Protein AF-A0A2B8A065-F1 (afdb_monomer)

Foldseek 3Di:
DPPQADDDPAPLLLQDADDCPCVDHSWFDDKDFQPPDDPPADLPACCCWFFDDVNVPFFDDPVVLVVCVVVVNPRVNVQFKDWLLCCCVVPVPVPDPPHRPGGDGDCFDPDADPVGHRNGGMTTNSHRYHPSRHMDGPGTNVVVVVVVVVVVVVVD

Radius of gyration: 17.2 Å; Cα contacts (8 Å, |Δi|>4): 218; chains: 1; bounding box: 42×40×53 Å

Secondary structure (DSSP, 8-state):
--TT----SSGGGGG-SSSSTTTT-TTEEEEE--TT--TTS---SHHHHHSSSSGGGSPPPHHHHHHHHHTT-HHHHHHHEEEHHHHHHH-TT-SS-SSTTT----SS-S---SS--GGG-EEETT---TTS---EEEEEHHHHHHHHHHHHHTT-

pLDDT: mean 77.58, std 16.7, range [35.5, 98.31]

Nearest PDB structures (foldseek):
  5lly-assembly1_C  TM=1.769E-01  e=9.667E+00  Idiomarina sp. A28L

Sequence (156 aa):
AAAGRALVPKFDDLFNRTDGTNEGNSEGIWVVNGYNQPLGGPRISINLHFGTQYKKFNTPSHALHQAYLDENDAQRLYSTIIFSDQVDALYPNVPGTLYAGIFEFVPVVSWSDPYWPSDKFPFAHKFRVPRNNQNLYWFRLSDILLLKAEALMNKG

Mean predicted aligned error: 8.1 Å

Solvent-accessible surface area (backbone atoms only — not comparable to full-atom values): 9213 Å² total; per-residue (Å²): 130,70,89,88,53,43,80,65,94,50,75,48,55,78,39,54,62,86,72,66,77,55,69,78,39,53,25,60,73,38,65,49,80,23,65,90,54,66,100,77,50,72,73,62,16,27,41,35,40,48,28,83,56,68,36,90,82,48,48,70,52,72,65,61,56,47,56,29,59,78,68,68,35,60,67,63,38,63,33,42,42,44,37,25,70,45,44,57,78,78,44,68,81,62,62,72,63,100,54,73,88,82,61,56,72,53,48,56,50,99,56,66,57,100,88,30,50,28,53,52,32,56,21,43,40,61,40,53,30,78,78,29,43,45,60,43,77,80,36,39,49,68,56,55,53,50,53,49,52,52,57,49,61,76,71,110

Structure (mmCIF, N/CA/C/O backbone):
data_AF-A0A2B8A065-F1
#
_entry.id   AF-A0A2B8A065-F1
#
loop_
_atom_site.group_PDB
_atom_site.id
_atom_site.type_symbol
_atom_site.label_atom_id
_atom_site.label_alt_id
_atom_site.label_comp_id
_atom_site.label_asym_id
_atom_site.label_entity_id
_atom_site.label_seq_id
_atom_site.pdbx_PDB_ins_code
_atom_site.Cartn_x
_atom_site.Cartn_y
_atom_site.Cartn_z
_atom_site.occupancy
_atom_site.B_iso_or_equiv
_atom_site.auth_seq_id
_atom_site.auth_comp_id
_atom_site.auth_asym_id
_atom_site.auth_atom_id
_atom_site.pdbx_PDB_model_num
ATOM 1 N N . ALA A 1 1 ? -20.928 7.171 14.448 1.00 45.94 1 ALA A N 1
ATOM 2 C CA . ALA A 1 1 ? -20.357 7.208 13.088 1.00 45.94 1 ALA A CA 1
ATOM 3 C C . ALA A 1 1 ? -19.705 8.571 12.897 1.00 45.94 1 ALA A C 1
ATOM 5 O O . ALA A 1 1 ? -20.332 9.563 13.249 1.00 45.94 1 ALA A O 1
ATOM 6 N N . ALA A 1 2 ? -18.449 8.640 12.455 1.00 49.66 2 ALA A N 1
ATOM 7 C CA . ALA A 1 2 ? -17.780 9.922 12.239 1.00 49.66 2 ALA A CA 1
ATOM 8 C C . ALA A 1 2 ? -18.385 10.615 10.999 1.00 49.66 2 ALA A C 1
ATOM 10 O O . ALA A 1 2 ? -18.203 10.141 9.884 1.00 49.66 2 ALA A O 1
ATOM 11 N N . ALA A 1 3 ? -19.157 11.684 11.214 1.00 59.53 3 ALA A N 1
ATOM 12 C CA . ALA A 1 3 ? -19.481 12.755 10.258 1.00 59.53 3 ALA A CA 1
ATOM 13 C C . ALA A 1 3 ? -19.765 12.370 8.778 1.00 59.53 3 ALA A C 1
ATOM 15 O O . ALA A 1 3 ? -19.258 13.026 7.873 1.00 59.53 3 ALA A O 1
ATOM 16 N N . GLY A 1 4 ? -20.560 11.326 8.504 1.00 77.00 4 GLY A N 1
ATOM 17 C CA . GLY A 1 4 ? -20.947 10.959 7.127 1.00 77.00 4 GLY A CA 1
ATOM 18 C C . GLY A 1 4 ? -19.841 10.308 6.282 1.00 77.00 4 GLY A C 1
ATOM 19 O O . GLY A 1 4 ? -19.958 10.245 5.061 1.00 77.00 4 GLY A O 1
ATOM 20 N N . ARG A 1 5 ? -18.765 9.825 6.915 1.00 84.50 5 ARG A N 1
ATOM 21 C CA . ARG A 1 5 ? -17.659 9.108 6.260 1.00 84.50 5 ARG A CA 1
ATOM 22 C C . ARG A 1 5 ? -17.922 7.600 6.209 1.00 84.50 5 ARG A C 1
ATOM 24 O O . ARG A 1 5 ? -18.551 7.046 7.112 1.00 84.50 5 ARG A O 1
ATOM 31 N N . ALA A 1 6 ? -17.396 6.940 5.181 1.00 91.62 6 ALA A N 1
ATOM 32 C CA . ALA A 1 6 ? -17.512 5.498 4.968 1.00 91.62 6 ALA A CA 1
ATOM 33 C C . ALA A 1 6 ? -16.231 4.936 4.344 1.00 91.62 6 ALA A C 1
ATOM 35 O O . ALA A 1 6 ? -15.584 5.623 3.551 1.00 91.62 6 ALA A O 1
ATOM 36 N N . LEU A 1 7 ? -15.893 3.690 4.695 1.00 92.62 7 LEU A N 1
ATOM 37 C CA . LEU A 1 7 ? -14.806 2.965 4.040 1.00 92.62 7 LEU A CA 1
ATOM 38 C C . LEU A 1 7 ? -15.138 2.795 2.559 1.00 92.62 7 LEU A C 1
ATOM 40 O O . LEU A 1 7 ? -16.290 2.507 2.219 1.00 92.62 7 LEU A O 1
ATOM 44 N N . VAL A 1 8 ? -14.144 2.952 1.689 1.00 90.88 8 VAL A N 1
ATOM 45 C CA . VAL A 1 8 ? -14.352 2.622 0.281 1.00 90.88 8 VAL A CA 1
ATOM 46 C C . VAL A 1 8 ? -14.504 1.100 0.140 1.00 90.88 8 VAL A C 1
ATOM 48 O O . VAL A 1 8 ? -13.767 0.351 0.786 1.00 90.88 8 VAL A O 1
ATOM 51 N N . PRO A 1 9 ? -15.442 0.600 -0.685 1.00 89.38 9 PRO A N 1
ATOM 52 C CA . PRO A 1 9 ? -15.693 -0.841 -0.785 1.00 89.38 9 PRO A CA 1
ATOM 53 C C . PRO A 1 9 ? -14.493 -1.646 -1.295 1.00 89.38 9 PRO A C 1
ATOM 55 O O . PRO A 1 9 ? -14.267 -2.774 -0.861 1.00 89.38 9 PRO A O 1
ATOM 58 N N . LYS A 1 10 ? -13.710 -1.064 -2.207 1.00 90.38 10 LYS A N 1
ATOM 59 C CA . LYS A 1 10 ? -12.524 -1.688 -2.788 1.00 90.38 10 LYS A CA 1
ATOM 60 C C . LYS A 1 10 ? -11.295 -0.882 -2.389 1.00 90.38 10 LYS A C 1
ATOM 62 O O . LYS A 1 10 ? -11.153 0.274 -2.764 1.00 90.38 10 LYS A O 1
ATOM 67 N N . PHE A 1 11 ? -10.379 -1.506 -1.651 1.00 91.69 11 PHE A N 1
ATOM 68 C CA . PHE A 1 11 ? -9.179 -0.831 -1.136 1.00 91.69 11 PHE A CA 1
ATOM 69 C C . PHE A 1 11 ? -8.303 -0.239 -2.250 1.00 91.69 11 PHE A C 1
ATOM 71 O O . PHE A 1 11 ? -7.676 0.800 -2.075 1.00 91.69 11 PHE A O 1
ATOM 78 N N . ASP A 1 12 ? -8.306 -0.892 -3.408 1.00 88.94 12 ASP A N 1
ATOM 79 C CA . ASP A 1 12 ? -7.597 -0.458 -4.607 1.00 88.94 12 ASP A CA 1
ATOM 80 C C . ASP A 1 12 ? -8.042 0.934 -5.098 1.00 88.94 12 ASP A C 1
ATOM 82 O O . ASP A 1 12 ? -7.234 1.706 -5.616 1.00 88.94 12 ASP A O 1
ATOM 86 N N . ASP A 1 13 ? -9.309 1.292 -4.857 1.00 87.62 13 ASP A N 1
ATOM 87 C CA . ASP A 1 13 ? -9.906 2.550 -5.306 1.00 87.62 13 ASP A CA 1
ATOM 88 C C . ASP A 1 13 ? -9.368 3.769 -4.544 1.00 87.62 13 ASP A C 1
ATOM 90 O O . ASP A 1 13 ? -9.482 4.892 -5.041 1.00 87.62 13 ASP A O 1
ATOM 94 N N . LEU A 1 14 ? -8.717 3.561 -3.389 1.00 87.38 14 LEU A N 1
ATOM 95 C CA . LEU A 1 14 ? -8.001 4.611 -2.654 1.00 87.38 14 LEU A CA 1
ATOM 96 C C . LEU A 1 14 ? -6.823 5.186 -3.452 1.00 87.38 14 LEU A C 1
ATOM 98 O O . LEU A 1 14 ? -6.429 6.325 -3.199 1.00 87.38 14 LEU A O 1
ATOM 102 N N . PHE A 1 15 ? -6.252 4.403 -4.375 1.00 83.00 15 PHE A N 1
ATOM 103 C CA . PHE A 1 15 ? -4.986 4.696 -5.060 1.00 83.00 15 PHE A CA 1
ATOM 104 C C . PHE A 1 15 ? -5.113 4.659 -6.591 1.00 83.00 15 PHE A C 1
ATOM 106 O O . PHE A 1 15 ? -4.102 4.572 -7.291 1.00 83.00 15 PHE A O 1
ATOM 113 N N . ASN A 1 16 ? -6.342 4.637 -7.117 1.00 73.62 16 ASN A N 1
ATOM 114 C CA . ASN A 1 16 ? -6.590 4.332 -8.523 1.00 73.62 16 ASN A CA 1
ATOM 115 C C . ASN A 1 16 ? -6.006 5.381 -9.493 1.00 73.62 16 ASN A C 1
ATOM 117 O O . ASN A 1 16 ? -5.838 6.559 -9.188 1.00 73.62 16 ASN A O 1
ATOM 121 N N . ARG A 1 17 ? -5.693 4.887 -10.690 1.00 61.19 17 ARG A N 1
ATOM 122 C CA . ARG A 1 17 ? -4.823 5.444 -11.725 1.00 61.19 17 ARG A CA 1
ATOM 123 C C . ARG A 1 17 ? -5.504 6.417 -12.691 1.00 61.19 17 ARG A C 1
ATOM 125 O O . ARG A 1 17 ? -4.802 7.167 -13.368 1.00 61.19 17 ARG A O 1
ATOM 132 N N . THR A 1 18 ? -6.823 6.352 -12.846 1.00 51.91 18 THR A N 1
ATOM 133 C CA . THR A 1 18 ? -7.426 6.740 -14.132 1.00 51.91 18 THR A CA 1
ATOM 134 C C . THR A 1 18 ? -7.806 8.214 -14.251 1.00 51.91 18 THR A C 1
ATOM 136 O O . THR A 1 18 ? -7.867 8.713 -15.370 1.00 51.91 18 THR A O 1
ATOM 139 N N . ASP A 1 19 ? -8.019 8.945 -13.159 1.00 50.97 19 ASP A N 1
ATOM 140 C CA . ASP A 1 19 ? -8.635 10.277 -13.280 1.00 50.97 19 ASP A CA 1
ATOM 141 C C . ASP A 1 19 ? -8.477 11.218 -12.072 1.00 50.97 19 ASP A C 1
ATOM 143 O O . ASP A 1 19 ? -8.901 12.368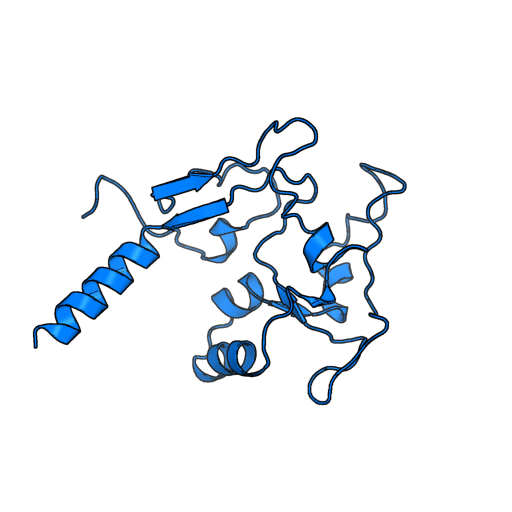 -12.155 1.00 50.97 19 ASP A O 1
ATOM 147 N N . GLY A 1 20 ? -7.875 10.783 -10.960 1.00 55.78 20 GLY A N 1
ATOM 148 C CA . GLY A 1 20 ? -7.842 11.598 -9.740 1.00 55.78 20 GLY A CA 1
ATOM 149 C C . GLY A 1 20 ? -9.239 11.901 -9.172 1.00 55.78 20 GLY A C 1
ATOM 150 O O . GLY A 1 20 ? -9.377 12.810 -8.364 1.00 55.78 20 GLY A O 1
ATOM 151 N N . THR A 1 21 ? -10.295 11.174 -9.567 1.00 55.69 21 THR A N 1
ATOM 152 C CA . THR A 1 21 ? -11.673 11.479 -9.124 1.00 55.69 21 THR A CA 1
ATOM 153 C C . THR A 1 21 ? -12.017 10.887 -7.760 1.00 55.69 21 THR A C 1
ATOM 155 O O . THR A 1 21 ? -12.902 11.395 -7.075 1.00 55.69 21 THR A O 1
ATOM 158 N N . ASN A 1 22 ? -11.274 9.872 -7.305 1.00 65.06 22 ASN A N 1
ATOM 159 C CA . ASN A 1 22 ? -11.406 9.318 -5.951 1.00 65.06 22 ASN A CA 1
ATOM 160 C C . ASN A 1 22 ? -10.606 10.097 -4.891 1.00 65.06 22 ASN A C 1
ATOM 162 O O . ASN A 1 22 ? -10.594 9.732 -3.709 1.00 65.06 22 ASN A O 1
ATOM 166 N N . GLU A 1 23 ? -9.944 11.178 -5.295 1.00 68.69 23 GLU A N 1
ATOM 167 C CA . GLU A 1 23 ? -9.162 12.064 -4.444 1.00 68.69 23 GLU A CA 1
ATOM 168 C C . GLU A 1 23 ? -10.095 13.009 -3.674 1.00 68.69 23 GLU A C 1
ATOM 170 O O . GLU A 1 23 ? -10.413 14.111 -4.102 1.00 68.69 23 GLU A O 1
ATOM 175 N N . GLY A 1 24 ? -10.583 12.543 -2.524 1.00 72.00 24 GLY A N 1
ATOM 176 C CA . GLY A 1 24 ? -11.683 13.188 -1.790 1.00 72.00 24 GLY A CA 1
ATOM 177 C C . GLY A 1 24 ? -12.854 12.253 -1.493 1.00 72.00 24 GLY A C 1
ATOM 178 O O . GLY A 1 24 ? -13.935 12.720 -1.136 1.00 72.00 24 GLY A O 1
ATOM 179 N N . ASN A 1 25 ? -12.646 10.939 -1.629 1.00 85.12 25 ASN A N 1
ATOM 180 C CA . ASN A 1 25 ? -13.638 9.923 -1.303 1.00 85.12 25 ASN A CA 1
ATOM 181 C C . ASN A 1 25 ? -14.161 10.005 0.147 1.00 85.12 25 ASN A C 1
ATOM 183 O O . ASN A 1 25 ? -13.663 10.731 1.016 1.00 85.12 25 ASN A O 1
ATOM 187 N N . SER A 1 26 ? -15.180 9.193 0.418 1.00 88.19 26 SER A N 1
ATOM 188 C CA . SER A 1 26 ? -15.838 9.095 1.720 1.00 88.19 26 SER A CA 1
ATOM 189 C C . SER A 1 26 ? -14.926 8.625 2.856 1.00 88.19 26 SER A C 1
ATOM 191 O O . SER A 1 26 ? -15.332 8.737 4.010 1.00 88.19 26 SER A O 1
ATOM 193 N N . GLU A 1 27 ? -13.729 8.112 2.569 1.00 91.69 27 GLU A N 1
ATOM 194 C CA . GLU A 1 27 ? -12.798 7.580 3.565 1.00 91.69 27 GLU A CA 1
ATOM 195 C C . GLU A 1 27 ? -11.701 8.582 3.959 1.00 91.69 27 GLU A C 1
ATOM 197 O O . GLU A 1 27 ? -11.191 8.523 5.079 1.00 91.69 27 GLU A O 1
ATOM 202 N N . GLY A 1 28 ? -11.350 9.523 3.078 1.00 89.38 28 GLY A N 1
ATOM 203 C CA . GLY A 1 28 ? -10.363 10.568 3.354 1.00 89.38 28 GLY A CA 1
ATOM 204 C C . GLY A 1 28 ? -10.843 11.555 4.422 1.00 89.38 28 GLY A C 1
ATOM 205 O O . GLY A 1 28 ? -11.899 12.171 4.277 1.00 89.38 28 GLY A O 1
ATOM 206 N N . ILE A 1 29 ? -10.059 11.729 5.491 1.00 89.69 29 ILE A N 1
ATOM 207 C CA . ILE A 1 29 ? -10.365 12.665 6.588 1.00 89.69 29 I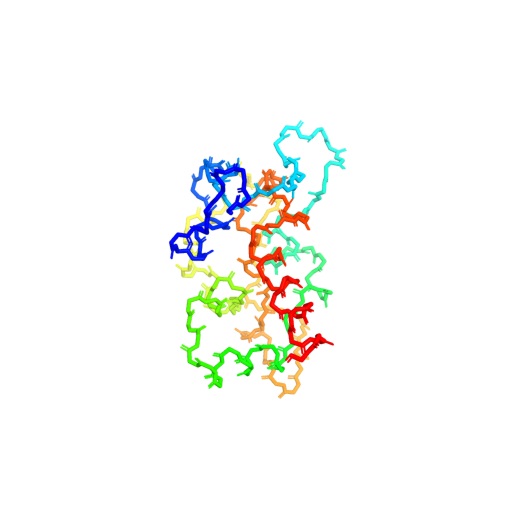LE A CA 1
ATOM 208 C C . ILE A 1 29 ? -9.435 13.867 6.534 1.00 89.69 29 ILE A C 1
ATOM 210 O O . ILE A 1 29 ? -9.901 15.004 6.513 1.00 89.69 29 ILE A O 1
ATOM 214 N N . TRP A 1 30 ? -8.131 13.610 6.459 1.00 87.94 30 TRP A N 1
ATOM 215 C CA . TRP A 1 30 ? -7.125 14.631 6.216 1.00 87.94 30 TRP A CA 1
ATOM 216 C C . TRP A 1 30 ? -6.251 14.196 5.052 1.00 87.94 30 TRP A C 1
ATOM 218 O O . TRP A 1 30 ? -5.574 13.165 5.100 1.00 87.94 30 TRP A O 1
ATOM 228 N N . VAL A 1 31 ? -6.316 14.983 3.985 1.00 83.38 31 VAL A N 1
ATOM 229 C CA . VAL A 1 31 ? -5.686 14.682 2.709 1.00 83.38 31 VAL A CA 1
ATOM 230 C C . VAL A 1 31 ? -4.881 15.894 2.268 1.00 83.38 31 VAL A C 1
ATOM 232 O O . VAL A 1 31 ? -5.413 17.003 2.211 1.00 83.38 31 VAL A O 1
ATOM 235 N N . VAL A 1 32 ? -3.604 15.686 1.962 1.00 80.94 32 VAL A N 1
ATOM 236 C CA . VAL A 1 32 ? -2.778 16.691 1.296 1.00 80.94 32 VAL A CA 1
ATOM 237 C C . VAL A 1 32 ? -3.061 16.611 -0.194 1.00 80.94 32 VAL A C 1
ATOM 239 O O . VAL A 1 32 ? -2.928 15.547 -0.803 1.00 80.94 32 VAL A O 1
ATOM 242 N N . ASN A 1 33 ? -3.473 17.742 -0.760 1.00 78.12 33 ASN A N 1
ATOM 243 C CA . ASN A 1 33 ? -3.837 17.830 -2.162 1.00 78.12 33 ASN A CA 1
ATOM 244 C C . ASN A 1 33 ? -2.581 17.842 -3.055 1.00 78.12 33 ASN A C 1
ATOM 246 O O . ASN A 1 33 ? -1.699 18.684 -2.866 1.00 78.12 33 ASN A O 1
ATOM 250 N N . GLY A 1 34 ? -2.506 16.913 -4.012 1.00 71.69 34 GLY A N 1
ATOM 251 C CA . GLY A 1 34 ? -1.405 16.815 -4.974 1.00 71.69 34 GLY A CA 1
ATOM 252 C C . GLY A 1 34 ? -1.570 17.695 -6.224 1.00 71.69 34 GLY A C 1
ATOM 253 O O . GLY A 1 34 ? -0.595 17.958 -6.926 1.00 71.69 34 GLY A O 1
ATOM 254 N N . TYR A 1 35 ? -2.778 18.176 -6.524 1.00 68.19 35 TYR A N 1
ATOM 255 C CA . TYR A 1 35 ? -3.122 18.906 -7.747 1.00 68.19 35 TYR A CA 1
ATOM 256 C C . TYR A 1 35 ? -2.452 20.292 -7.842 1.00 68.19 35 TYR A C 1
ATOM 258 O O . TYR A 1 35 ? -2.386 21.042 -6.869 1.00 68.19 35 TYR A O 1
ATOM 266 N N . ASN A 1 36 ? -2.003 20.659 -9.052 1.00 55.81 36 ASN A N 1
ATOM 267 C CA . ASN A 1 36 ? -1.521 21.999 -9.434 1.00 55.81 36 ASN A CA 1
ATOM 268 C C . ASN A 1 36 ? -0.399 22.622 -8.583 1.00 55.81 36 ASN A C 1
ATOM 270 O O . ASN A 1 36 ? -0.241 23.842 -8.583 1.00 55.81 36 ASN A O 1
ATOM 274 N N . GLN A 1 37 ? 0.428 21.826 -7.907 1.00 55.09 37 GLN A N 1
ATOM 275 C CA . GLN A 1 37 ? 1.597 22.382 -7.227 1.00 55.09 37 GLN A CA 1
ATOM 276 C C . GLN A 1 37 ? 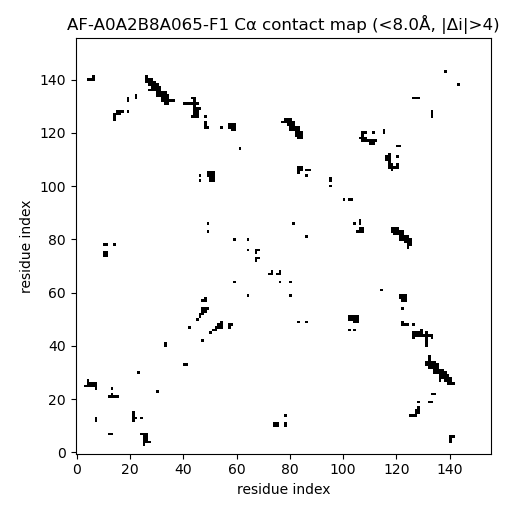2.642 22.838 -8.270 1.00 55.09 37 GLN A C 1
ATOM 278 O O . GLN A 1 37 ? 3.136 21.997 -9.032 1.00 55.09 37 GLN A O 1
ATOM 283 N N . PRO A 1 38 ? 3.019 24.136 -8.325 1.00 50.47 38 PRO A N 1
ATOM 284 C CA . PRO A 1 38 ? 4.201 24.575 -9.064 1.00 50.47 38 PRO A CA 1
ATOM 285 C C . PRO A 1 38 ? 5.415 23.782 -8.571 1.00 50.47 38 PRO A C 1
ATOM 287 O O . PRO A 1 38 ? 5.440 23.379 -7.411 1.00 50.47 38 PRO A O 1
ATOM 290 N N . LEU A 1 39 ? 6.396 23.543 -9.449 1.00 45.75 39 LEU A N 1
ATOM 291 C CA . LEU A 1 39 ? 7.665 22.834 -9.201 1.00 45.75 39 LEU A CA 1
ATOM 292 C C . LEU A 1 39 ? 8.134 22.912 -7.726 1.00 45.75 39 LEU A C 1
ATOM 294 O O . LEU A 1 39 ? 8.862 23.826 -7.355 1.00 45.75 39 LEU A O 1
ATOM 298 N N . GLY A 1 40 ? 7.709 21.959 -6.885 1.00 46.78 40 GLY A N 1
ATOM 299 C CA . GLY A 1 40 ? 7.878 22.059 -5.425 1.00 46.78 40 GLY A CA 1
ATOM 300 C C . GLY A 1 40 ? 6.886 21.254 -4.574 1.00 46.78 40 GLY A C 1
ATOM 301 O O . GLY A 1 40 ? 7.174 21.000 -3.408 1.00 46.78 40 GLY A O 1
ATOM 302 N N . GLY A 1 41 ? 5.761 20.796 -5.139 1.00 50.88 41 GLY A N 1
ATOM 303 C CA . GLY A 1 41 ? 4.874 19.837 -4.465 1.00 50.88 41 GLY A CA 1
ATOM 304 C C . GLY A 1 41 ? 5.571 18.510 -4.120 1.00 50.88 41 GLY A C 1
ATOM 305 O O . GLY A 1 41 ? 6.615 18.200 -4.709 1.00 50.88 41 GLY A O 1
ATOM 306 N N . PRO A 1 42 ? 5.019 17.707 -3.187 1.00 52.69 42 PRO A N 1
ATOM 307 C CA . PRO A 1 42 ? 5.576 16.403 -2.847 1.00 52.69 42 PRO A CA 1
ATOM 308 C C . PRO A 1 42 ? 5.703 15.576 -4.128 1.00 52.69 42 PRO A C 1
ATOM 310 O O . PRO A 1 42 ? 4.707 15.193 -4.735 1.00 52.69 42 PRO A O 1
ATOM 313 N N . ARG A 1 43 ? 6.940 15.313 -4.568 1.00 61.19 43 ARG A N 1
ATOM 314 C CA . ARG A 1 43 ? 7.247 14.554 -5.794 1.00 61.19 43 ARG A CA 1
ATOM 315 C C . ARG A 1 43 ? 6.964 13.057 -5.628 1.00 61.19 43 ARG A C 1
ATOM 317 O O . ARG A 1 43 ? 7.707 12.227 -6.134 1.00 61.19 43 ARG A O 1
ATOM 324 N N . ILE A 1 44 ? 5.921 12.707 -4.883 1.00 64.44 44 ILE A N 1
ATOM 325 C CA . ILE A 1 44 ? 5.542 11.341 -4.549 1.00 64.44 44 ILE A CA 1
ATOM 326 C C . ILE A 1 44 ? 4.669 10.809 -5.684 1.00 64.44 44 ILE A C 1
ATOM 328 O O . ILE A 1 44 ? 3.445 10.824 -5.628 1.00 64.44 44 ILE A O 1
ATOM 332 N N . SER A 1 45 ? 5.326 10.390 -6.763 1.00 65.81 45 SER A N 1
ATOM 333 C CA . SER A 1 45 ? 4.687 9.750 -7.915 1.00 65.81 45 SER A CA 1
ATOM 334 C C . SER A 1 45 ? 5.209 8.343 -8.134 1.00 65.81 45 SER A C 1
ATOM 336 O O . SER A 1 45 ? 6.150 7.871 -7.487 1.00 65.81 45 SER A O 1
ATOM 338 N N . ILE A 1 46 ? 4.629 7.706 -9.146 1.00 65.12 46 ILE A N 1
ATOM 339 C CA . ILE A 1 46 ? 5.117 6.463 -9.724 1.00 65.12 46 ILE A CA 1
ATOM 340 C C . ILE A 1 46 ? 6.624 6.504 -10.060 1.00 65.12 46 ILE A C 1
ATOM 342 O O . ILE A 1 46 ? 7.268 5.463 -10.039 1.00 65.12 46 ILE A O 1
ATOM 346 N N . ASN A 1 47 ? 7.236 7.676 -10.307 1.00 64.25 47 ASN A N 1
ATOM 347 C CA . ASN A 1 47 ? 8.664 7.763 -10.643 1.00 64.25 47 ASN A CA 1
ATOM 348 C C . ASN A 1 47 ? 9.577 7.451 -9.439 1.00 64.25 47 ASN A C 1
ATOM 350 O O . ASN A 1 47 ? 10.573 6.749 -9.599 1.00 64.25 47 ASN A O 1
ATOM 354 N N . LEU A 1 48 ? 9.202 7.865 -8.221 1.00 69.88 48 LEU A N 1
ATOM 355 C CA . LEU A 1 48 ? 9.964 7.514 -7.011 1.00 69.88 48 LEU A CA 1
ATOM 356 C C . LEU A 1 48 ? 9.979 6.010 -6.728 1.00 69.88 48 LEU A C 1
ATOM 358 O O . LEU A 1 48 ? 10.923 5.517 -6.116 1.00 69.88 48 LEU A O 1
ATOM 362 N N . HIS A 1 49 ? 8.933 5.302 -7.153 1.00 72.69 49 HIS A N 1
ATOM 363 C CA . HIS A 1 49 ? 8.707 3.906 -6.795 1.00 72.69 49 HIS A CA 1
ATOM 364 C C . HIS A 1 49 ? 9.099 2.954 -7.935 1.00 72.69 49 HIS A C 1
ATOM 366 O O . HIS A 1 49 ? 9.741 1.942 -7.688 1.00 72.69 49 HIS A O 1
ATOM 372 N N . PHE A 1 50 ? 8.811 3.312 -9.191 1.00 69.00 50 PHE A N 1
ATOM 373 C CA . PHE A 1 50 ? 8.986 2.460 -10.379 1.00 69.00 50 PHE A CA 1
ATOM 374 C C . PHE A 1 50 ? 9.793 3.109 -11.514 1.00 69.00 50 PHE A C 1
ATOM 376 O O . PHE A 1 50 ? 10.191 2.405 -12.442 1.00 69.00 50 PHE A O 1
ATOM 383 N N . GLY A 1 51 ? 10.114 4.405 -11.428 1.00 64.88 51 GLY A N 1
ATOM 384 C CA . GLY A 1 51 ? 10.902 5.146 -12.429 1.00 64.88 51 GLY A CA 1
ATOM 385 C C . GLY A 1 51 ? 12.418 5.135 -12.196 1.00 64.88 51 GLY A C 1
ATOM 386 O O . GLY A 1 51 ? 12.970 4.191 -11.647 1.00 64.88 51 GLY A O 1
ATOM 387 N N . THR A 1 52 ? 13.130 6.176 -12.611 1.00 63.47 52 THR A N 1
ATOM 388 C CA . THR A 1 52 ? 14.606 6.248 -12.536 1.00 63.47 52 THR A CA 1
ATOM 389 C C . THR A 1 52 ? 15.133 6.960 -11.282 1.00 63.47 52 THR A C 1
ATOM 391 O O . THR A 1 52 ? 16.334 7.183 -11.162 1.00 63.47 52 THR A O 1
ATOM 394 N N . GLN A 1 53 ? 14.255 7.341 -10.346 1.00 65.06 53 GLN A N 1
ATOM 395 C CA . GLN A 1 53 ? 14.595 8.166 -9.177 1.00 65.06 53 GLN A CA 1
ATOM 396 C C . GLN A 1 53 ? 14.897 7.333 -7.906 1.00 65.06 53 GLN A C 1
ATOM 398 O O . GLN A 1 53 ? 15.508 6.268 -7.979 1.00 65.06 53 GLN A O 1
ATOM 403 N N . TYR A 1 54 ? 14.531 7.830 -6.715 1.00 65.44 54 TYR A N 1
ATOM 404 C CA . TYR A 1 54 ? 14.936 7.352 -5.379 1.00 65.44 54 TYR A CA 1
ATOM 405 C C . TYR A 1 54 ? 14.320 6.001 -4.938 1.00 65.44 54 TYR A C 1
ATOM 407 O O . TYR A 1 54 ? 13.856 5.852 -3.806 1.00 65.44 54 TYR A O 1
ATOM 415 N N . LYS A 1 55 ? 14.338 4.988 -5.810 1.00 67.12 55 LYS A N 1
ATOM 416 C CA . LYS A 1 55 ? 13.718 3.669 -5.596 1.00 67.12 55 LYS A CA 1
ATOM 417 C C . LYS A 1 55 ? 14.250 2.910 -4.385 1.00 67.12 55 LYS A C 1
ATOM 419 O O . LYS A 1 55 ? 13.489 2.228 -3.710 1.00 67.12 55 LYS A O 1
ATOM 424 N N . LYS A 1 56 ? 15.549 3.039 -4.096 1.00 61.78 56 LYS A N 1
ATOM 425 C CA . LYS A 1 56 ? 16.252 2.234 -3.081 1.00 61.78 56 LYS A CA 1
ATOM 426 C C . LYS A 1 56 ? 15.680 2.373 -1.660 1.00 61.78 56 LYS A C 1
ATOM 428 O O . LYS A 1 56 ? 15.916 1.502 -0.835 1.00 61.78 56 LYS A O 1
ATOM 433 N N . PHE A 1 57 ? 14.946 3.447 -1.366 1.00 66.50 57 PHE A N 1
ATOM 434 C CA . PHE A 1 57 ? 14.470 3.751 -0.010 1.00 66.50 57 PHE A CA 1
ATOM 435 C C . PHE A 1 57 ? 12.961 3.548 0.192 1.00 66.50 57 PHE A C 1
ATOM 437 O O . PHE A 1 57 ? 12.468 3.788 1.287 1.00 66.50 57 PHE A O 1
ATOM 444 N N . ASN A 1 58 ? 12.225 3.104 -0.835 1.00 72.75 58 ASN A N 1
ATOM 445 C CA . ASN A 1 58 ? 10.759 2.973 -0.803 1.00 72.75 58 ASN A CA 1
ATOM 446 C C . ASN A 1 58 ? 10.289 1.538 -1.095 1.00 72.75 58 ASN A C 1
ATOM 448 O O . ASN A 1 58 ? 9.223 1.313 -1.676 1.00 72.75 58 ASN A O 1
ATOM 452 N N . THR A 1 59 ? 11.115 0.559 -0.737 1.00 81.06 59 THR A N 1
ATOM 453 C CA . THR A 1 59 ? 10.921 -0.851 -1.078 1.00 81.06 59 THR A CA 1
ATOM 454 C C . THR A 1 59 ? 10.273 -1.592 0.091 1.00 81.06 59 THR A C 1
ATOM 456 O O . THR A 1 59 ? 10.826 -1.566 1.194 1.00 81.06 59 THR A O 1
ATOM 459 N N . PRO A 1 60 ? 9.098 -2.220 -0.112 1.00 89.31 60 PRO A N 1
ATOM 460 C CA . PRO A 1 60 ? 8.446 -3.053 0.896 1.00 89.31 60 PRO A CA 1
ATOM 461 C C . PRO A 1 60 ? 9.407 -4.095 1.474 1.00 89.31 60 PRO A C 1
ATOM 463 O O . PRO A 1 60 ? 10.302 -4.544 0.768 1.00 89.31 60 PRO A O 1
ATOM 466 N N . SER A 1 61 ? 9.224 -4.487 2.737 1.00 90.31 61 SER A N 1
ATOM 467 C CA . SER A 1 61 ? 10.027 -5.535 3.381 1.00 90.31 61 SER A CA 1
ATOM 468 C C . SER A 1 61 ? 9.437 -6.930 3.154 1.00 90.31 61 SER A C 1
ATOM 470 O O . SER A 1 61 ? 8.239 -7.080 2.900 1.00 90.31 61 SER A O 1
ATOM 472 N N . HIS A 1 62 ? 10.277 -7.967 3.243 1.00 92.75 62 HIS A N 1
ATOM 473 C CA . HIS A 1 62 ? 9.837 -9.349 3.037 1.00 92.75 62 HIS A CA 1
ATOM 474 C C . HIS A 1 62 ? 8.782 -9.755 4.071 1.00 92.75 62 HIS A C 1
ATOM 476 O O . HIS A 1 62 ? 7.788 -10.386 3.728 1.00 92.75 62 HIS A O 1
ATOM 482 N N . ALA A 1 63 ? 8.938 -9.282 5.310 1.00 95.00 63 ALA A N 1
ATOM 483 C CA . ALA A 1 63 ? 7.959 -9.471 6.372 1.00 95.00 63 ALA A CA 1
ATOM 484 C C . ALA A 1 63 ? 6.593 -8.844 6.043 1.00 95.00 63 ALA A C 1
ATOM 486 O O . ALA A 1 63 ? 5.568 -9.457 6.313 1.00 95.00 63 ALA A O 1
ATOM 487 N N . LEU A 1 64 ? 6.558 -7.656 5.422 1.00 95.12 64 LEU A N 1
ATOM 488 C CA . LEU A 1 64 ? 5.293 -7.037 5.009 1.00 95.12 64 LEU A CA 1
ATOM 489 C C . LEU A 1 64 ? 4.601 -7.852 3.910 1.00 95.12 64 LEU A C 1
ATOM 491 O O . LEU A 1 64 ? 3.388 -8.030 3.950 1.00 95.12 64 LEU A O 1
ATOM 495 N N . HIS A 1 65 ? 5.365 -8.348 2.933 1.00 95.56 65 HIS A N 1
ATOM 496 C CA . HIS A 1 65 ? 4.831 -9.235 1.902 1.00 95.56 65 HIS A CA 1
ATOM 497 C C . HIS A 1 65 ? 4.269 -10.525 2.516 1.00 95.56 65 HIS A C 1
ATOM 499 O O . HIS A 1 65 ? 3.140 -10.899 2.211 1.00 95.56 65 HIS A O 1
ATOM 505 N N . GLN A 1 66 ? 5.024 -11.161 3.417 1.00 96.56 66 GLN A N 1
ATOM 506 C CA . GLN A 1 66 ? 4.613 -12.399 4.075 1.00 96.56 66 GLN A CA 1
ATOM 507 C C . GLN A 1 66 ? 3.354 -12.212 4.928 1.00 96.56 66 GLN A C 1
ATOM 509 O O . GLN A 1 66 ? 2.436 -13.013 4.817 1.00 96.56 66 GLN A O 1
ATOM 514 N N . ALA A 1 67 ? 3.248 -11.107 5.672 1.00 97.88 67 ALA A N 1
ATOM 515 C CA . ALA A 1 67 ? 2.069 -10.806 6.482 1.00 97.88 67 ALA A CA 1
ATOM 516 C C . ALA A 1 67 ? 0.770 -10.760 5.657 1.00 97.88 67 ALA A C 1
ATOM 518 O O . ALA A 1 67 ? -0.270 -11.221 6.115 1.00 97.88 67 ALA A O 1
ATOM 519 N N . TYR A 1 68 ? 0.812 -10.244 4.423 1.00 98.06 68 TYR A N 1
ATOM 520 C CA . TYR A 1 68 ? -0.361 -10.292 3.549 1.00 98.06 68 TYR A CA 1
ATOM 521 C C . TYR A 1 68 ? -0.694 -11.710 3.072 1.00 98.06 68 TYR A C 1
ATOM 523 O O . TYR A 1 68 ? -1.870 -12.032 2.908 1.00 98.06 68 TYR A O 1
ATOM 531 N N . LEU A 1 69 ? 0.319 -12.542 2.813 1.00 97.12 69 LEU A N 1
ATOM 532 C CA . LEU A 1 69 ? 0.113 -13.925 2.379 1.00 97.12 69 LEU A CA 1
ATOM 533 C C . LEU A 1 69 ? -0.467 -14.786 3.499 1.00 97.12 69 LEU A C 1
ATOM 535 O O . LEU A 1 69 ? -1.404 -15.538 3.248 1.00 97.12 69 LEU A O 1
ATOM 539 N N . ASP A 1 70 ? 0.053 -14.638 4.717 1.00 98.31 70 ASP A N 1
ATOM 540 C CA . ASP A 1 70 ? -0.399 -15.384 5.895 1.00 98.31 70 ASP A CA 1
ATOM 541 C C . ASP A 1 70 ? -1.893 -15.135 6.174 1.00 98.31 70 ASP A C 1
ATOM 543 O O . ASP A 1 70 ? -2.631 -16.053 6.529 1.00 98.31 70 ASP A O 1
ATOM 547 N N . GLU A 1 71 ? -2.362 -13.913 5.907 1.00 98.00 71 GLU A N 1
ATOM 548 C CA . GLU A 1 71 ? -3.763 -13.497 6.047 1.00 98.00 71 GLU A CA 1
ATOM 549 C C . GLU A 1 71 ? -4.617 -13.729 4.782 1.00 98.00 71 GLU A C 1
ATOM 551 O O . GLU A 1 71 ? -5.795 -13.370 4.749 1.00 98.00 71 GLU A O 1
ATOM 556 N N . ASN A 1 72 ? -4.054 -14.318 3.717 1.00 97.62 72 ASN A N 1
ATOM 557 C CA . ASN A 1 72 ? -4.704 -14.496 2.408 1.00 97.62 72 ASN A CA 1
ATOM 558 C C . ASN A 1 72 ? -5.291 -13.193 1.817 1.00 97.62 72 ASN A C 1
ATOM 560 O O . ASN A 1 72 ? -6.339 -13.180 1.164 1.00 97.62 72 ASN A O 1
ATOM 564 N N . ASP A 1 73 ? -4.604 -12.070 2.016 1.00 97.69 73 ASP A N 1
ATOM 565 C CA . ASP A 1 73 ? -5.092 -10.730 1.697 1.00 97.69 73 ASP A CA 1
ATOM 566 C C . ASP A 1 73 ? -4.560 -10.211 0.356 1.00 97.69 73 ASP A C 1
ATOM 568 O O . ASP A 1 73 ? -3.783 -9.254 0.258 1.00 97.69 73 ASP A O 1
ATOM 572 N N . ALA A 1 74 ? -5.020 -10.851 -0.717 1.00 95.06 74 ALA A N 1
ATOM 573 C CA . ALA A 1 74 ? -4.639 -10.490 -2.079 1.00 95.06 74 ALA A CA 1
ATOM 574 C C . ALA A 1 74 ? -5.006 -9.036 -2.436 1.00 95.06 74 ALA A C 1
ATOM 576 O O . ALA A 1 74 ? -4.251 -8.356 -3.133 1.00 95.06 74 ALA A O 1
ATOM 577 N N . GLN A 1 75 ? -6.141 -8.523 -1.943 1.00 93.50 75 GLN A N 1
ATOM 578 C CA . GLN A 1 75 ? -6.610 -7.180 -2.295 1.00 93.50 75 GLN A CA 1
ATOM 579 C C . GLN A 1 75 ? -5.647 -6.095 -1.800 1.00 93.50 75 GLN A C 1
ATOM 581 O O . GLN A 1 75 ? -5.271 -5.201 -2.570 1.00 93.50 75 GLN A O 1
ATOM 586 N N . ARG A 1 76 ? -5.246 -6.139 -0.521 1.00 95.69 76 ARG A N 1
ATOM 587 C CA . ARG A 1 76 ? -4.332 -5.129 0.030 1.00 95.69 76 ARG A CA 1
ATOM 588 C C . ARG A 1 76 ? -2.889 -5.400 -0.372 1.00 95.69 76 ARG A C 1
ATOM 590 O O . ARG A 1 76 ? -2.166 -4.421 -0.564 1.00 95.69 76 ARG A O 1
ATOM 597 N N . LEU A 1 77 ? -2.505 -6.657 -0.610 1.00 95.31 77 LEU A N 1
ATOM 598 C CA . LEU A 1 77 ? -1.208 -7.005 -1.192 1.00 95.31 77 LEU A CA 1
ATOM 599 C C . LEU A 1 77 ? -1.005 -6.334 -2.552 1.00 95.31 77 LEU A C 1
ATOM 601 O O . LEU A 1 77 ? -0.111 -5.500 -2.683 1.00 95.31 77 LEU A O 1
ATOM 605 N N . TYR A 1 78 ? -1.869 -6.619 -3.532 1.00 92.12 78 TYR A N 1
ATOM 606 C CA . TYR A 1 78 ? -1.737 -6.071 -4.888 1.00 92.12 78 TYR A CA 1
ATOM 607 C C . TYR A 1 78 ? -1.907 -4.557 -4.930 1.00 92.12 78 TYR A C 1
ATOM 609 O O . TYR A 1 78 ? -1.364 -3.890 -5.809 1.00 92.12 78 TYR A O 1
ATOM 617 N N . SER A 1 79 ? -2.613 -3.985 -3.952 1.00 91.25 79 SER A N 1
ATOM 618 C CA . SER A 1 79 ? -2.711 -2.535 -3.844 1.00 91.25 79 SER A CA 1
ATOM 619 C C . SER A 1 79 ? -1.464 -1.873 -3.253 1.00 91.25 79 SER A C 1
ATOM 621 O O . SER A 1 79 ? -1.273 -0.671 -3.438 1.00 91.25 79 SER A O 1
ATOM 623 N N . THR A 1 80 ? -0.644 -2.629 -2.516 1.00 92.69 80 THR A N 1
ATOM 624 C CA . THR A 1 80 ? 0.492 -2.126 -1.728 1.00 92.69 80 THR A CA 1
ATOM 625 C C . THR A 1 80 ? 1.838 -2.441 -2.359 1.00 92.69 80 THR A C 1
ATOM 627 O O . THR A 1 80 ? 2.746 -1.619 -2.256 1.00 92.69 80 THR A O 1
ATOM 630 N N . ILE A 1 81 ? 1.971 -3.595 -3.006 1.00 91.81 81 ILE A N 1
ATOM 631 C CA . I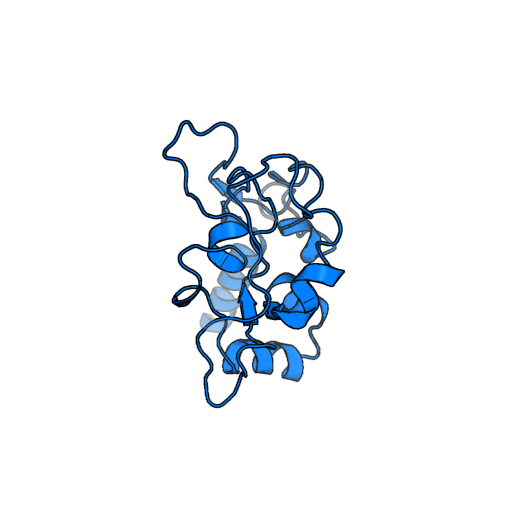LE A 1 81 ? 3.217 -4.102 -3.576 1.00 91.81 81 ILE A CA 1
ATOM 632 C C . ILE A 1 81 ? 2.963 -4.482 -5.032 1.00 91.81 81 ILE A C 1
ATOM 634 O O . ILE A 1 81 ? 1.955 -5.106 -5.356 1.00 91.81 81 ILE A O 1
ATOM 638 N N . ILE A 1 82 ? 3.901 -4.120 -5.895 1.00 88.06 82 ILE A N 1
ATOM 639 C CA . ILE A 1 82 ? 4.014 -4.627 -7.262 1.00 88.06 82 ILE A CA 1
ATOM 640 C C . ILE A 1 82 ? 5.481 -4.971 -7.496 1.00 88.06 82 ILE A C 1
ATOM 642 O O . ILE A 1 82 ? 6.381 -4.289 -6.991 1.00 88.06 82 ILE A O 1
ATOM 646 N N . PHE A 1 83 ? 5.706 -6.053 -8.225 1.00 88.06 83 PHE A N 1
ATOM 647 C CA . PHE A 1 83 ? 7.038 -6.524 -8.564 1.00 88.06 83 PHE A CA 1
ATOM 648 C C . PHE A 1 83 ? 7.488 -5.976 -9.914 1.00 88.06 83 PHE A C 1
ATOM 650 O O . PHE A 1 83 ? 6.672 -5.645 -10.775 1.00 88.06 83 PHE A O 1
ATOM 657 N N . SER A 1 84 ? 8.798 -5.846 -10.085 1.00 83.81 84 SER A N 1
ATOM 658 C CA . SER A 1 84 ? 9.408 -5.274 -11.284 1.00 83.81 84 SER A CA 1
ATOM 659 C C . SER A 1 84 ? 9.005 -5.985 -12.584 1.00 83.81 84 SER A C 1
ATOM 661 O O . SER A 1 84 ? 8.751 -5.310 -13.578 1.00 83.81 84 SER A O 1
ATOM 663 N N . ASP A 1 85 ? 8.828 -7.307 -12.548 1.00 84.88 85 ASP A N 1
ATOM 664 C CA . ASP A 1 85 ? 8.328 -8.143 -13.653 1.00 84.88 85 ASP A CA 1
ATOM 665 C C . ASP A 1 85 ? 6.846 -7.900 -14.006 1.00 84.88 85 ASP A C 1
ATOM 667 O O . ASP A 1 85 ? 6.390 -8.263 -15.089 1.00 84.88 85 ASP A O 1
ATOM 671 N N . GLN A 1 86 ? 6.079 -7.264 -13.119 1.00 85.25 86 GLN A N 1
ATOM 672 C CA . GLN A 1 86 ? 4.655 -6.967 -13.312 1.00 85.25 86 GLN A CA 1
ATOM 673 C C . GLN A 1 86 ? 4.398 -5.544 -13.818 1.00 85.25 86 GLN A C 1
ATOM 675 O O . GLN A 1 86 ? 3.281 -5.241 -14.248 1.00 85.25 86 GLN A O 1
ATOM 680 N N . VAL A 1 87 ? 5.400 -4.659 -13.746 1.00 78.62 87 VAL A N 1
ATOM 681 C CA . VAL A 1 87 ? 5.237 -3.231 -14.059 1.00 78.62 87 VAL A CA 1
ATOM 682 C C . VAL A 1 87 ? 4.760 -3.044 -15.495 1.00 78.62 87 VAL A C 1
ATOM 684 O O . VAL A 1 87 ? 3.745 -2.387 -15.702 1.00 78.62 87 VAL A O 1
ATOM 687 N N . ASP A 1 88 ? 5.407 -3.669 -16.476 1.00 75.50 88 ASP A N 1
ATOM 688 C CA . ASP A 1 88 ? 5.058 -3.473 -17.889 1.00 75.50 88 ASP A CA 1
ATOM 689 C C . ASP A 1 88 ? 3.647 -3.979 -18.216 1.00 75.50 88 ASP A C 1
ATOM 691 O O . ASP A 1 88 ? 2.893 -3.323 -18.936 1.00 75.50 88 ASP A O 1
ATOM 695 N N . ALA A 1 89 ? 3.246 -5.107 -17.623 1.00 78.44 89 ALA A N 1
ATOM 696 C CA . ALA A 1 89 ? 1.923 -5.693 -17.823 1.00 78.44 89 ALA A CA 1
ATOM 697 C C . ALA A 1 89 ? 0.799 -4.842 -17.211 1.00 78.44 89 ALA A C 1
ATOM 699 O O . ALA A 1 89 ? -0.274 -4.708 -17.802 1.00 78.44 89 ALA A O 1
ATOM 700 N N . LEU A 1 90 ? 1.030 -4.258 -16.031 1.00 76.69 90 LEU A N 1
ATOM 701 C CA . LEU A 1 90 ? 0.055 -3.398 -15.358 1.00 76.69 90 LEU A CA 1
ATOM 702 C C . LEU A 1 90 ? 0.089 -1.963 -15.878 1.00 76.69 90 LEU A C 1
ATOM 704 O O . LEU A 1 90 ? -0.914 -1.255 -15.795 1.00 76.69 90 LEU A O 1
ATOM 708 N N . TYR A 1 91 ? 1.203 -1.526 -16.463 1.00 72.25 91 TYR A N 1
ATOM 709 C CA . TYR A 1 91 ? 1.404 -0.194 -17.023 1.00 72.25 91 TYR A CA 1
ATOM 710 C C . TYR A 1 91 ? 1.708 -0.212 -18.538 1.00 72.25 91 TYR A C 1
ATOM 712 O O . TYR A 1 91 ? 2.580 0.533 -18.984 1.00 72.25 91 TYR A O 1
ATOM 720 N N . PRO A 1 92 ? 0.901 -0.917 -19.365 1.00 61.91 92 PRO A N 1
ATOM 721 C CA . PRO A 1 92 ? 1.216 -1.199 -20.771 1.00 61.91 92 PRO A CA 1
ATOM 722 C C . PRO A 1 92 ? 1.095 0.024 -21.686 1.00 61.91 92 PRO A C 1
ATOM 724 O O . PRO A 1 92 ? 1.598 0.006 -22.801 1.00 61.91 92 PRO A O 1
ATOM 727 N N . ASN A 1 93 ? 0.427 1.085 -21.206 1.00 53.94 93 ASN A N 1
ATOM 728 C CA . ASN A 1 93 ? 0.219 2.372 -21.885 1.00 53.94 93 ASN A CA 1
ATOM 729 C C . ASN A 1 93 ? 1.046 3.517 -21.269 1.00 53.94 93 ASN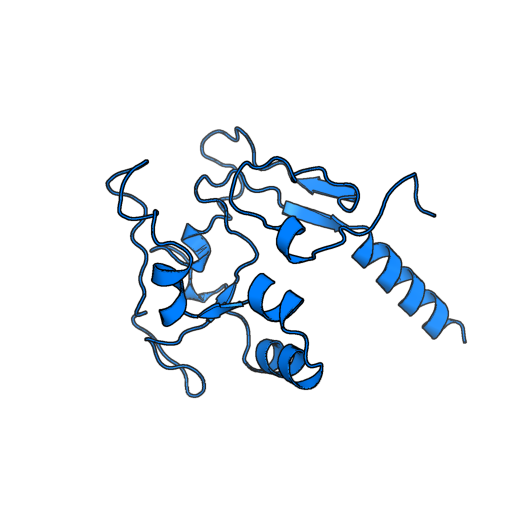 A C 1
ATOM 731 O O . ASN A 1 93 ? 0.732 4.690 -21.452 1.00 53.94 93 ASN A O 1
ATOM 735 N N . VAL A 1 94 ? 2.105 3.183 -20.531 1.00 52.81 94 VAL A N 1
ATOM 736 C CA . VAL A 1 94 ? 3.223 4.106 -20.301 1.00 52.81 94 VAL A CA 1
ATOM 737 C C . VAL A 1 94 ? 4.451 3.807 -21.203 1.00 52.81 94 VAL A C 1
ATOM 739 O O . VAL A 1 94 ? 5.573 4.048 -20.770 1.00 52.81 94 VAL A O 1
ATOM 742 N N . PRO A 1 95 ? 4.329 3.331 -22.465 1.00 38.75 95 PRO A N 1
ATOM 743 C CA . PRO A 1 95 ? 5.359 3.562 -23.466 1.00 38.75 95 PRO A CA 1
ATOM 744 C C . PRO A 1 95 ? 5.429 5.069 -23.698 1.00 38.75 95 PRO A C 1
ATOM 746 O O . PRO A 1 95 ? 4.397 5.715 -23.867 1.00 38.75 95 PRO A O 1
ATOM 749 N N . GLY A 1 96 ? 6.627 5.643 -23.646 1.00 42.06 96 GLY A N 1
ATOM 750 C CA . GLY A 1 96 ? 6.847 7.088 -23.598 1.00 42.06 96 GLY A CA 1
ATOM 751 C C . GLY A 1 96 ? 5.958 7.944 -24.510 1.00 42.06 96 GLY A C 1
ATOM 752 O O . GLY A 1 96 ? 6.291 8.132 -25.672 1.00 42.06 96 GLY A O 1
ATOM 753 N N . THR A 1 97 ? 4.872 8.512 -23.967 1.00 39.81 97 THR A N 1
ATOM 754 C CA . THR A 1 97 ? 4.211 9.792 -24.335 1.00 39.81 97 THR A CA 1
ATOM 755 C C . THR A 1 97 ? 2.908 9.923 -23.529 1.00 39.81 97 THR A C 1
ATOM 757 O O . THR A 1 97 ? 1.934 9.222 -23.745 1.00 39.81 97 THR A O 1
ATOM 760 N N . LEU A 1 98 ? 2.861 10.731 -22.471 1.00 39.00 98 LEU A N 1
ATOM 761 C CA . LEU A 1 98 ? 2.621 12.180 -22.568 1.00 39.00 98 LEU A CA 1
ATOM 762 C C . LEU A 1 98 ? 3.803 13.063 -22.130 1.00 39.00 98 LEU A C 1
ATOM 764 O O . LEU A 1 98 ? 3.669 14.280 -22.090 1.00 39.00 98 LEU A O 1
ATOM 768 N N . TYR A 1 99 ? 4.963 12.464 -21.854 1.00 42.38 99 TYR A N 1
ATOM 769 C CA . TYR A 1 99 ? 6.244 13.159 -21.704 1.00 42.38 99 TYR A CA 1
ATOM 770 C C . TYR A 1 99 ? 7.373 12.258 -22.222 1.00 42.38 99 TYR A C 1
ATOM 772 O O . TYR A 1 99 ? 7.973 11.493 -21.467 1.00 42.38 99 TYR A O 1
ATOM 780 N N . ALA A 1 100 ? 7.633 12.312 -23.529 1.00 35.50 100 ALA A N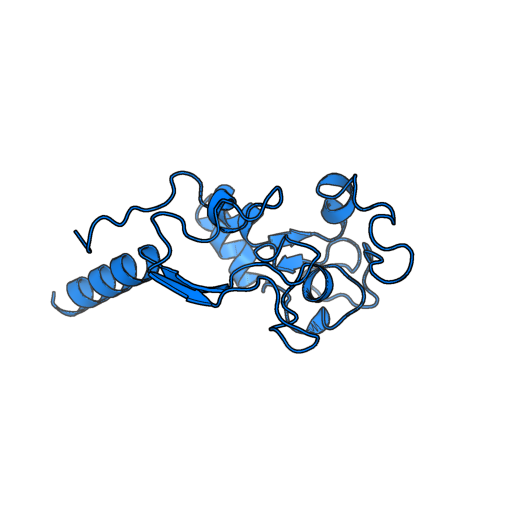 1
ATOM 781 C CA . ALA A 1 100 ? 8.808 11.690 -24.130 1.00 35.50 100 ALA A CA 1
ATOM 782 C C . ALA A 1 100 ? 10.081 12.258 -23.465 1.00 35.50 100 ALA A C 1
ATOM 784 O O . ALA A 1 100 ? 10.387 13.434 -23.643 1.00 35.50 100 ALA A O 1
ATOM 785 N N . GLY A 1 101 ? 10.786 11.442 -22.668 1.00 41.84 101 GLY A N 1
ATOM 786 C CA . GLY A 1 101 ? 12.140 11.748 -22.178 1.00 41.84 101 GLY A CA 1
ATOM 787 C C . GLY A 1 101 ? 12.364 11.895 -20.664 1.00 41.84 101 GLY A C 1
ATOM 788 O O . GLY A 1 101 ? 13.484 12.213 -20.282 1.00 41.84 101 GLY A O 1
ATOM 789 N N . ILE A 1 102 ? 11.371 11.678 -19.787 1.00 47.84 102 ILE A N 1
ATOM 790 C CA . ILE A 1 102 ? 11.553 11.848 -18.317 1.00 47.84 102 ILE A CA 1
ATOM 791 C C . ILE A 1 102 ? 11.024 10.703 -17.433 1.00 47.84 102 ILE A C 1
ATOM 793 O O . ILE A 1 102 ? 11.251 10.714 -16.221 1.00 47.84 102 ILE A O 1
ATOM 797 N N . PHE A 1 103 ? 10.356 9.696 -18.003 1.00 52.41 103 PHE A N 1
ATOM 798 C CA . PHE A 1 103 ? 9.784 8.569 -17.255 1.00 52.41 103 PHE A CA 1
ATOM 799 C C . PHE A 1 103 ? 10.103 7.248 -17.960 1.00 52.41 103 PHE A C 1
ATOM 801 O O . PHE A 1 103 ? 9.303 6.750 -18.744 1.00 52.41 103 PHE A O 1
ATOM 808 N N . GLU A 1 104 ? 11.290 6.705 -17.705 1.00 58.19 104 GLU A N 1
ATOM 809 C CA . GLU A 1 104 ? 11.648 5.339 -18.091 1.00 58.19 104 GLU A CA 1
ATOM 810 C C . GLU A 1 104 ? 11.357 4.420 -16.899 1.00 58.19 104 GLU A C 1
ATOM 812 O O . GLU A 1 104 ? 11.816 4.673 -15.779 1.00 58.19 104 GLU A O 1
ATOM 817 N N . PHE A 1 105 ? 10.533 3.391 -17.100 1.00 65.62 105 PHE A N 1
ATOM 818 C CA . PHE A 1 105 ? 10.413 2.331 -16.109 1.00 65.62 105 PHE A CA 1
ATOM 819 C C . PHE A 1 105 ? 11.632 1.431 -16.206 1.00 65.62 105 PHE A C 1
ATOM 821 O O . PHE A 1 105 ? 12.105 1.113 -17.290 1.00 65.62 105 PHE A O 1
ATOM 828 N N . VAL A 1 106 ? 12.144 1.040 -15.045 1.00 65.31 106 VAL A N 1
ATOM 829 C CA . VAL A 1 106 ? 13.324 0.182 -14.951 1.00 65.31 106 VAL A CA 1
ATOM 830 C C . VAL A 1 106 ? 12.851 -1.163 -14.391 1.00 65.31 106 VAL A C 1
ATOM 832 O O . VAL A 1 106 ? 12.735 -1.265 -13.163 1.00 65.31 106 VAL A O 1
ATOM 835 N N . PRO A 1 107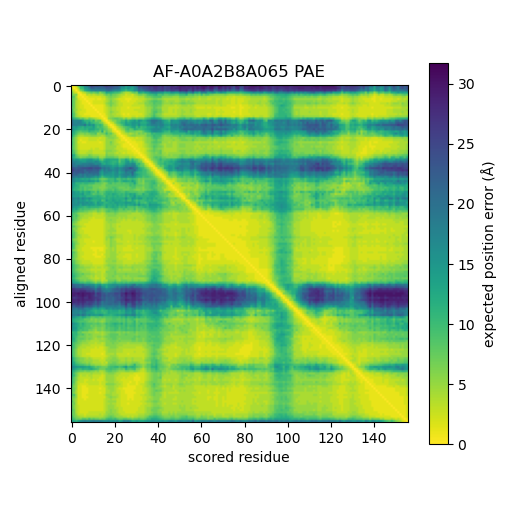 ? 12.511 -2.142 -15.261 1.00 66.56 107 PRO A N 1
ATOM 836 C CA . PRO A 1 107 ? 11.983 -3.456 -14.872 1.00 66.56 107 PRO A CA 1
ATOM 837 C C . PRO A 1 107 ? 13.060 -4.386 -14.295 1.00 66.56 107 PRO A C 1
ATOM 839 O O . PRO A 1 107 ? 12.743 -5.413 -13.710 1.00 66.56 107 PRO A O 1
ATOM 842 N N . VAL A 1 108 ? 14.338 -4.018 -14.420 1.00 73.69 108 VAL A N 1
ATOM 843 C CA . VAL A 1 108 ? 15.457 -4.698 -13.762 1.00 73.69 108 VAL A CA 1
ATOM 844 C C . VAL A 1 108 ? 16.299 -3.651 -13.057 1.00 73.69 108 VAL A C 1
ATOM 846 O O . VAL A 1 108 ? 16.879 -2.777 -13.697 1.00 73.69 108 VAL A O 1
ATOM 849 N N . VAL A 1 109 ? 16.362 -3.715 -11.732 1.00 78.38 109 VAL A N 1
ATOM 850 C CA . VAL A 1 109 ? 17.193 -2.793 -10.945 1.00 78.38 109 VAL A CA 1
ATOM 851 C C . VAL A 1 109 ? 18.658 -3.238 -10.933 1.00 78.38 109 VAL A C 1
ATOM 853 O O . VAL A 1 109 ? 18.975 -4.406 -11.125 1.00 78.38 109 VAL A O 1
ATOM 856 N N . SER A 1 110 ? 19.587 -2.317 -10.674 1.00 81.19 110 SER A N 1
ATOM 857 C CA . SER A 1 110 ? 21.024 -2.635 -10.582 1.00 81.19 110 SER A CA 1
ATOM 858 C C . SER A 1 110 ? 21.436 -3.262 -9.242 1.00 81.19 110 SER A C 1
ATOM 860 O O . SER A 1 110 ? 22.626 -3.392 -8.958 1.00 81.19 110 SER A O 1
ATOM 862 N N . TRP A 1 111 ? 20.467 -3.623 -8.400 1.00 79.56 111 TRP A N 1
ATOM 863 C CA . TRP A 1 111 ? 20.676 -4.229 -7.089 1.00 79.56 111 TRP A CA 1
ATOM 864 C C . TRP A 1 111 ? 19.726 -5.407 -6.869 1.00 79.56 111 TRP A C 1
ATOM 866 O O . TRP A 1 111 ? 18.688 -5.517 -7.510 1.00 79.56 111 TRP A O 1
ATOM 876 N N . SER A 1 112 ? 20.080 -6.273 -5.930 1.00 84.12 112 SER A N 1
ATOM 877 C CA . SER A 1 112 ? 19.267 -7.395 -5.462 1.00 84.12 112 SER A CA 1
ATOM 878 C C . SER A 1 112 ? 19.564 -7.644 -3.985 1.00 84.12 112 SER A C 1
ATOM 880 O O . SER A 1 112 ? 20.533 -7.102 -3.442 1.00 84.12 112 SER A O 1
ATOM 882 N N . ASP A 1 113 ? 18.760 -8.478 -3.336 1.00 84.44 113 ASP A N 1
ATOM 883 C CA . ASP A 1 113 ? 19.035 -8.978 -1.989 1.00 84.44 113 ASP A CA 1
ATOM 884 C C . ASP A 1 113 ? 18.778 -10.503 -1.908 1.00 84.44 113 ASP A C 1
ATOM 886 O O . ASP A 1 113 ? 18.395 -11.103 -2.916 1.00 84.44 113 ASP A O 1
ATOM 890 N N . PRO A 1 114 ? 19.030 -11.170 -0.762 1.00 89.81 114 PRO A N 1
ATOM 891 C CA . PRO A 1 114 ? 18.845 -12.620 -0.637 1.00 89.81 114 PRO A CA 1
ATOM 892 C C . PRO A 1 114 ? 17.414 -13.131 -0.866 1.00 89.81 114 PRO A C 1
ATOM 894 O O . PRO A 1 114 ? 17.238 -14.316 -1.139 1.00 89.81 114 PRO A O 1
ATOM 897 N N . TYR A 1 115 ? 16.402 -12.275 -0.724 1.00 89.06 115 TYR A N 1
ATOM 898 C CA . TYR A 1 115 ? 14.988 -12.611 -0.887 1.00 89.06 115 TYR A CA 1
ATOM 899 C C . TYR A 1 115 ? 14.460 -12.225 -2.270 1.00 89.06 115 TYR A C 1
ATOM 901 O O . TYR A 1 115 ? 13.567 -12.903 -2.784 1.00 89.06 115 TYR A O 1
ATOM 909 N N . TRP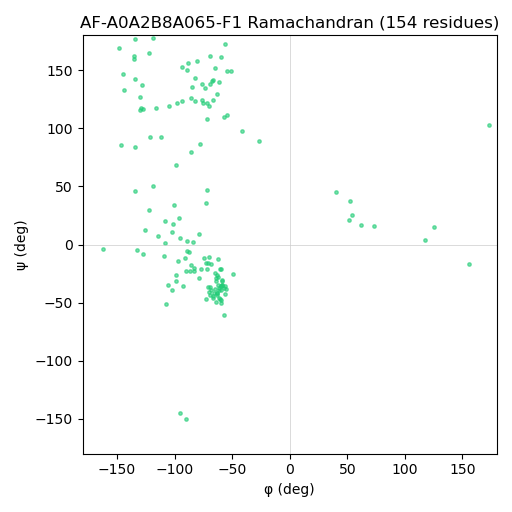 A 1 116 ? 14.997 -11.159 -2.874 1.00 89.19 116 TRP A N 1
ATOM 910 C CA . TRP A 1 116 ? 14.510 -10.635 -4.148 1.00 89.19 116 TRP A CA 1
ATOM 911 C C . TRP A 1 116 ? 15.616 -10.421 -5.183 1.00 89.19 116 TRP A C 1
ATOM 913 O O . TRP A 1 116 ? 16.494 -9.566 -4.992 1.00 89.19 116 TRP A O 1
ATOM 923 N N . PRO A 1 117 ? 15.553 -11.142 -6.319 1.00 89.88 117 PRO A N 1
ATOM 924 C CA . PRO A 1 117 ? 16.425 -10.870 -7.446 1.00 89.88 117 PRO A CA 1
ATOM 925 C C . PRO A 1 117 ? 16.056 -9.531 -8.098 1.00 89.88 117 PRO A C 1
ATOM 927 O O . PRO A 1 117 ? 14.969 -8.984 -7.898 1.00 89.88 117 PRO A O 1
ATOM 930 N N . SER A 1 118 ? 16.983 -8.989 -8.883 1.00 85.50 118 SER A N 1
ATOM 931 C CA . SER A 1 118 ? 16.857 -7.668 -9.507 1.00 85.50 118 SER A CA 1
ATOM 932 C C . SER A 1 118 ? 15.692 -7.543 -10.492 1.00 85.50 118 SER A C 1
ATOM 934 O O . SER A 1 118 ? 15.173 -6.444 -10.688 1.00 85.50 118 SER A O 1
ATOM 936 N N . ASP A 1 119 ? 15.298 -8.650 -11.117 1.00 85.81 119 ASP A N 1
ATOM 937 C CA . ASP A 1 119 ? 14.196 -8.765 -12.074 1.00 85.81 119 ASP A CA 1
ATOM 938 C C . ASP A 1 119 ? 12.845 -9.072 -11.409 1.00 85.81 119 ASP A C 1
ATOM 940 O O . ASP A 1 119 ? 11.810 -8.999 -12.070 1.00 85.81 119 ASP A O 1
ATOM 944 N N . LYS A 1 120 ? 12.826 -9.313 -10.090 1.00 88.19 120 LYS A N 1
ATOM 945 C CA . LYS A 1 120 ? 11.612 -9.492 -9.281 1.00 88.19 120 LYS A CA 1
ATOM 946 C C . LYS A 1 120 ? 11.681 -8.699 -7.977 1.00 88.19 120 LYS A C 1
ATOM 948 O O . LYS A 1 120 ? 11.382 -9.201 -6.890 1.00 88.19 120 LYS A O 1
ATOM 953 N N . PHE A 1 121 ? 12.093 -7.443 -8.084 1.00 87.69 121 PHE A N 1
ATOM 954 C CA . PHE A 1 121 ? 12.240 -6.560 -6.937 1.00 87.69 121 PHE A CA 1
ATOM 955 C C . PHE A 1 121 ? 10.900 -5.884 -6.594 1.00 87.69 121 PHE A C 1
ATOM 957 O O . PHE A 1 121 ? 10.204 -5.429 -7.508 1.00 87.69 121 PHE A O 1
ATOM 964 N N . PRO A 1 122 ? 10.495 -5.807 -5.312 1.00 89.00 122 PRO A N 1
ATOM 965 C CA . PRO A 1 122 ? 9.229 -5.192 -4.930 1.00 89.00 122 PRO A CA 1
ATOM 966 C C . PRO A 1 122 ? 9.346 -3.671 -4.831 1.00 89.00 122 PRO A C 1
ATOM 968 O O . PRO A 1 122 ? 10.313 -3.141 -4.279 1.00 89.00 122 PRO A O 1
ATOM 971 N N . PHE A 1 123 ? 8.297 -2.955 -5.234 1.00 86.50 123 PHE A N 1
ATOM 972 C CA . PHE A 1 123 ? 8.153 -1.540 -4.888 1.00 86.50 123 PHE A CA 1
ATOM 973 C C . PHE A 1 123 ? 6.738 -1.177 -4.429 1.00 86.50 123 PHE A C 1
ATOM 975 O O . PHE A 1 123 ? 5.774 -1.919 -4.637 1.00 86.50 123 PHE A O 1
ATOM 982 N N . ALA A 1 124 ? 6.619 -0.027 -3.759 1.00 87.50 124 ALA A N 1
ATOM 983 C CA . ALA A 1 124 ? 5.357 0.417 -3.184 1.00 87.50 124 ALA A CA 1
ATOM 984 C C . ALA A 1 124 ? 4.360 0.870 -4.262 1.00 87.50 124 ALA A C 1
ATOM 986 O O . ALA A 1 124 ? 4.600 1.815 -5.007 1.00 87.50 124 ALA A O 1
ATOM 987 N N . HIS A 1 125 ? 3.193 0.233 -4.293 1.00 86.31 125 HIS A N 1
ATOM 988 C CA . HIS A 1 125 ? 2.165 0.392 -5.322 1.00 86.31 125 HIS A CA 1
ATOM 989 C C . HIS A 1 125 ? 0.998 1.299 -4.900 1.00 86.31 125 HIS A C 1
ATOM 991 O O . HIS A 1 125 ? -0.057 1.295 -5.524 1.00 86.31 125 HIS A O 1
ATOM 997 N N . LYS A 1 126 ? 1.167 2.115 -3.855 1.00 86.75 126 LYS A N 1
ATOM 998 C CA . LYS A 1 126 ? 0.128 3.063 -3.404 1.00 86.75 126 LYS A CA 1
ATOM 999 C C . LYS A 1 126 ? 0.179 4.419 -4.111 1.00 86.75 126 LYS A C 1
ATOM 1001 O O . LYS A 1 126 ? -0.729 5.219 -3.920 1.00 86.75 126 LYS A O 1
ATOM 1006 N N . PHE A 1 127 ? 1.192 4.668 -4.945 1.00 79.12 127 PHE A N 1
ATOM 1007 C CA . PHE A 1 127 ? 1.358 5.904 -5.718 1.00 79.12 127 PHE A CA 1
ATOM 1008 C C . PHE A 1 127 ? 1.408 5.592 -7.213 1.00 79.12 127 PHE A C 1
ATOM 1010 O O . PHE A 1 127 ? 2.461 5.273 -7.765 1.00 79.12 127 PHE A O 1
ATOM 1017 N N . ARG A 1 128 ? 0.245 5.640 -7.860 1.00 77.25 128 ARG A N 1
ATOM 1018 C CA . ARG A 1 128 ? 0.028 5.139 -9.224 1.00 77.25 128 ARG A CA 1
ATOM 1019 C C . ARG A 1 128 ? -0.178 6.243 -10.248 1.00 77.25 128 ARG A C 1
ATOM 1021 O O . ARG A 1 128 ? -0.167 5.962 -11.446 1.00 77.25 128 ARG A O 1
ATOM 1028 N N . VAL A 1 129 ? -0.346 7.493 -9.809 1.00 72.25 129 VAL A N 1
ATOM 1029 C CA . VAL A 1 129 ? -0.528 8.616 -10.730 1.00 72.25 129 VAL A CA 1
ATOM 1030 C C . VAL A 1 129 ? 0.838 9.177 -11.182 1.00 72.25 129 VAL A C 1
ATOM 1032 O O . VAL A 1 129 ? 1.673 9.534 -10.343 1.00 72.25 129 VAL A O 1
ATOM 1035 N N . PRO A 1 130 ? 1.105 9.288 -12.500 1.00 62.59 130 PRO A N 1
ATOM 1036 C CA . PRO A 1 130 ? 2.421 9.699 -13.003 1.00 62.59 130 PRO A CA 1
ATOM 1037 C C . PRO A 1 130 ? 2.796 11.175 -12.811 1.00 62.59 130 PRO A C 1
ATOM 1039 O O . PRO A 1 130 ? 3.977 11.509 -12.857 1.00 62.59 130 PRO A O 1
ATOM 1042 N N . ARG A 1 131 ? 1.827 12.081 -12.619 1.00 63.28 131 ARG A N 1
ATOM 1043 C CA 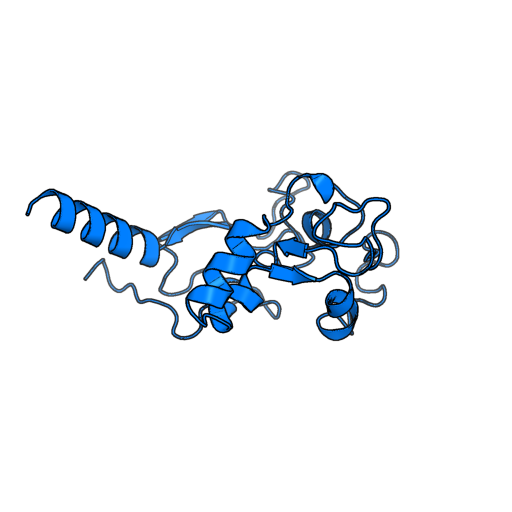. ARG A 1 131 ? 2.045 13.540 -12.711 1.00 63.28 131 ARG A CA 1
ATOM 1044 C C . ARG A 1 131 ? 2.291 14.246 -11.371 1.00 63.28 131 ARG A C 1
ATOM 1046 O O . ARG A 1 131 ? 2.094 15.452 -11.288 1.00 63.28 131 ARG A O 1
ATOM 1053 N N . ASN A 1 132 ? 2.740 13.522 -10.337 1.00 63.94 132 ASN A N 1
ATOM 1054 C CA . ASN A 1 132 ? 2.913 14.046 -8.964 1.00 63.94 132 ASN A CA 1
ATOM 1055 C C . ASN A 1 132 ? 1.660 14.752 -8.414 1.00 63.94 132 ASN A C 1
ATOM 1057 O O . ASN A 1 132 ? 1.752 15.565 -7.505 1.00 63.94 132 ASN A O 1
ATOM 1061 N N . ASN A 1 133 ? 0.501 14.460 -8.989 1.00 69.31 133 ASN A N 1
ATOM 1062 C CA . ASN A 1 133 ? -0.766 15.069 -8.633 1.00 69.31 133 ASN A CA 1
ATOM 1063 C C . ASN A 1 133 ? -1.608 14.148 -7.757 1.00 69.31 133 ASN A C 1
ATOM 1065 O O . ASN A 1 133 ? -2.774 14.447 -7.552 1.00 69.31 133 ASN A O 1
ATOM 1069 N N . GLN A 1 134 ? -1.023 13.050 -7.264 1.00 77.88 134 GLN A N 1
ATOM 1070 C CA . GLN A 1 134 ? -1.742 12.139 -6.398 1.00 77.88 134 GLN A CA 1
ATOM 1071 C C . GLN A 1 134 ? -1.915 12.740 -5.005 1.00 77.88 134 GLN A C 1
ATOM 1073 O O . GLN A 1 134 ? -0.951 13.225 -4.407 1.00 77.88 134 GLN A O 1
ATOM 1078 N N . ASN A 1 135 ? -3.119 12.638 -4.457 1.00 79.69 135 ASN A N 1
ATOM 1079 C CA . ASN A 1 135 ? -3.370 13.001 -3.070 1.00 79.69 135 ASN A CA 1
ATOM 1080 C C . ASN A 1 135 ? -2.662 12.065 -2.079 1.00 79.69 135 ASN A C 1
ATOM 1082 O O . ASN A 1 135 ? -2.627 10.843 -2.245 1.00 79.69 135 ASN A O 1
ATOM 1086 N N . LEU A 1 136 ? -2.152 12.649 -0.993 1.00 82.19 136 LEU A N 1
ATOM 1087 C CA . LEU A 1 136 ? -1.552 11.913 0.114 1.00 82.19 136 LEU A CA 1
ATOM 1088 C C . LEU A 1 136 ? -2.510 11.902 1.304 1.00 82.19 136 LEU A C 1
ATOM 1090 O O . LEU A 1 136 ? -2.842 12.946 1.866 1.00 82.19 136 LEU A O 1
ATOM 1094 N N . TYR A 1 137 ? -2.926 10.712 1.725 1.00 86.69 137 TYR A N 1
ATOM 1095 C CA . TYR A 1 137 ? -3.690 10.549 2.956 1.00 86.69 137 TYR A CA 1
ATOM 1096 C C . TYR A 1 137 ? -2.776 10.690 4.171 1.00 86.69 137 TYR A C 1
ATOM 1098 O O . TYR A 1 137 ? -1.831 9.920 4.325 1.00 86.69 137 TYR A O 1
ATOM 1106 N N . TRP A 1 138 ? -3.079 11.647 5.046 1.00 87.38 138 TRP A N 1
ATOM 1107 C CA . TRP A 1 138 ? -2.488 11.722 6.386 1.00 87.38 138 TRP A CA 1
ATOM 1108 C C . TRP A 1 138 ? -3.359 11.005 7.410 1.00 87.38 138 TRP A C 1
ATOM 1110 O O . TRP A 1 138 ? -2.839 10.382 8.326 1.00 87.38 138 TRP A O 1
ATOM 1120 N N . PHE A 1 139 ? -4.679 11.079 7.229 1.00 90.25 139 PHE A N 1
ATOM 1121 C CA . PHE A 1 139 ? -5.654 10.378 8.056 1.00 90.25 139 PHE A CA 1
ATOM 1122 C C . PHE A 1 139 ? -6.842 9.914 7.216 1.00 90.25 139 PHE A C 1
ATOM 1124 O O . PHE A 1 139 ? -7.430 10.688 6.448 1.00 90.25 139 PHE A O 1
ATOM 1131 N N . ARG A 1 140 ? -7.230 8.656 7.406 1.00 92.94 140 ARG A N 1
ATOM 1132 C CA . ARG A 1 140 ? -8.417 8.026 6.822 1.00 92.94 140 ARG A CA 1
ATOM 1133 C C . ARG A 1 140 ? -9.330 7.484 7.910 1.00 92.94 140 ARG A C 1
ATOM 1135 O O . ARG A 1 140 ? -8.933 7.302 9.061 1.00 92.94 140 ARG A O 1
ATOM 1142 N N . LEU A 1 141 ? -10.566 7.169 7.536 1.00 94.31 141 LEU A N 1
ATOM 1143 C CA . LEU A 1 141 ? -11.517 6.539 8.448 1.00 94.31 141 LEU A CA 1
ATOM 1144 C C . LEU A 1 141 ? -10.999 5.201 8.990 1.00 94.31 141 LEU A C 1
ATOM 1146 O O . LEU A 1 141 ? -11.231 4.916 10.163 1.00 94.31 141 LEU A O 1
ATOM 1150 N N . SER A 1 142 ? -10.262 4.417 8.193 1.00 95.19 142 SER A N 1
ATOM 1151 C CA . SER A 1 142 ? -9.646 3.175 8.678 1.00 95.19 142 SER A CA 1
ATOM 1152 C C . SER A 1 142 ? -8.753 3.405 9.895 1.00 95.19 142 SER A C 1
ATOM 1154 O O . SER A 1 142 ? -8.774 2.601 10.821 1.00 95.19 142 SER A O 1
ATOM 1156 N N . ASP A 1 143 ? -8.020 4.519 9.923 1.00 95.62 143 ASP A N 1
ATOM 1157 C CA . ASP A 1 143 ? -7.081 4.826 11.002 1.00 95.62 143 ASP A CA 1
ATOM 1158 C C . ASP A 1 143 ? -7.854 5.138 12.290 1.00 95.62 143 ASP A C 1
ATOM 1160 O O . ASP A 1 143 ? -7.529 4.620 13.351 1.00 95.62 143 ASP A O 1
ATOM 1164 N N . ILE A 1 144 ? -8.965 5.880 12.198 1.00 94.75 144 ILE A N 1
ATOM 1165 C CA . ILE A 1 144 ? -9.856 6.128 13.346 1.00 94.75 144 ILE A CA 1
ATOM 1166 C C . ILE A 1 144 ? -10.485 4.832 13.864 1.00 94.75 144 ILE A C 1
ATOM 1168 O O . ILE A 1 144 ? -10.606 4.649 15.076 1.00 94.75 144 ILE A O 1
ATOM 1172 N N . LEU A 1 145 ? -10.921 3.943 12.966 1.00 95.44 145 LEU A N 1
ATOM 1173 C CA . LEU A 1 145 ? -11.516 2.667 13.363 1.00 95.44 145 LEU A CA 1
ATOM 1174 C C . LEU A 1 145 ? -10.503 1.792 14.108 1.00 95.44 145 LEU A C 1
ATOM 1176 O O . LEU A 1 145 ? -10.849 1.244 15.153 1.00 95.44 145 LEU A O 1
ATOM 1180 N N . LEU A 1 146 ? -9.265 1.717 13.614 1.00 96.69 146 LEU A N 1
ATOM 1181 C CA . LEU A 1 146 ? -8.184 0.974 14.260 1.00 96.69 146 LEU A CA 1
ATOM 1182 C C . LEU A 1 146 ? -7.781 1.601 15.600 1.00 96.69 146 LEU A C 1
ATOM 1184 O O . LEU A 1 146 ? -7.738 0.888 16.596 1.00 96.69 146 LEU A O 1
ATOM 1188 N N . LEU A 1 147 ? -7.612 2.927 15.669 1.00 96.06 147 LEU A N 1
ATOM 1189 C CA . LEU A 1 147 ? -7.320 3.638 16.923 1.00 96.06 147 LEU A CA 1
ATOM 1190 C C . LEU A 1 147 ? -8.420 3.431 17.970 1.00 96.06 147 LEU A C 1
ATOM 1192 O O . LEU A 1 147 ? -8.144 3.261 19.155 1.00 96.06 147 LEU A O 1
ATOM 1196 N N . LYS A 1 148 ? -9.690 3.425 17.547 1.00 95.69 148 LYS A N 1
ATOM 1197 C CA . LYS A 1 148 ? -10.809 3.123 18.442 1.00 95.69 148 LYS A CA 1
ATOM 1198 C C . LYS A 1 148 ? -10.763 1.673 18.921 1.00 95.69 148 LYS A C 1
ATOM 1200 O O . LYS A 1 148 ? -11.007 1.440 20.101 1.00 95.69 148 LYS A O 1
ATOM 1205 N N . ALA A 1 149 ? -10.507 0.718 18.028 1.00 97.50 149 ALA A N 1
ATOM 1206 C CA . ALA A 1 149 ? -10.415 -0.695 18.386 1.00 97.50 149 ALA A CA 1
ATOM 1207 C C . ALA A 1 149 ? -9.279 -0.940 19.391 1.00 97.50 149 ALA A C 1
ATOM 1209 O O . ALA A 1 149 ? -9.506 -1.569 20.420 1.00 97.50 149 ALA A O 1
ATOM 1210 N N . GLU A 1 150 ? -8.105 -0.360 19.147 1.00 98.06 150 GLU A N 1
ATOM 1211 C CA . GLU A 1 150 ? -6.960 -0.398 20.059 1.00 98.06 150 GLU A CA 1
ATOM 1212 C C . GLU A 1 150 ? -7.294 0.232 21.419 1.00 98.06 150 GLU A C 1
ATOM 1214 O O . GLU A 1 150 ? -7.065 -0.372 22.464 1.00 98.06 150 GLU A O 1
ATOM 1219 N N . ALA A 1 151 ? -7.904 1.421 21.426 1.00 97.81 151 ALA A N 1
ATOM 1220 C CA . ALA A 1 151 ? -8.290 2.099 22.661 1.00 97.81 151 ALA A CA 1
ATOM 1221 C C . ALA A 1 151 ? -9.351 1.334 23.467 1.00 97.81 151 ALA A C 1
ATOM 1223 O O . ALA A 1 151 ? -9.383 1.459 24.689 1.00 97.81 151 ALA A O 1
ATOM 1224 N N . LEU A 1 152 ? -10.242 0.588 22.806 1.00 97.50 152 LEU A N 1
ATOM 1225 C CA . LEU A 1 152 ? -11.205 -0.286 23.477 1.00 97.50 152 LEU A CA 1
ATOM 1226 C C . LEU A 1 152 ? -10.515 -1.524 24.047 1.00 97.50 152 LEU A C 1
ATOM 1228 O O . LEU A 1 152 ? -10.708 -1.812 25.217 1.00 97.50 152 LEU A O 1
ATOM 1232 N N . MET A 1 153 ? -9.660 -2.188 23.268 1.00 97.12 153 MET A N 1
ATOM 1233 C CA . MET A 1 153 ? -8.894 -3.350 23.731 1.00 97.12 153 MET A CA 1
ATOM 1234 C C . MET A 1 153 ? -8.054 -3.018 24.974 1.00 97.12 153 MET A C 1
ATOM 1236 O O . MET A 1 153 ? -8.067 -3.763 25.949 1.00 97.12 153 MET A O 1
ATOM 1240 N N . ASN A 1 154 ? -7.407 -1.850 24.994 1.00 96.62 154 ASN A N 1
ATOM 1241 C CA . ASN A 1 154 ? -6.596 -1.403 26.129 1.00 96.62 154 ASN A CA 1
ATOM 1242 C C . ASN A 1 154 ? -7.408 -1.031 27.386 1.00 96.62 154 ASN A C 1
ATOM 1244 O O . ASN A 1 154 ? -6.820 -0.814 28.444 1.00 96.62 154 ASN A O 1
ATOM 1248 N N . LYS A 1 155 ? -8.740 -0.920 27.293 1.00 93.12 155 LYS A N 1
ATOM 1249 C CA . LYS A 1 155 ? -9.615 -0.640 28.443 1.00 93.12 155 LYS A CA 1
ATOM 1250 C C . LYS A 1 155 ? -10.131 -1.904 29.142 1.00 93.12 155 LYS A C 1
ATOM 1252 O O . LYS A 1 155 ? -10.648 -1.765 30.250 1.00 93.12 155 LYS A O 1
ATOM 1257 N N . GLY A 1 156 ? -9.954 -3.084 28.539 1.00 74.38 156 GLY A N 1
ATOM 1258 C CA . GLY A 1 156 ? -10.592 -4.342 28.956 1.00 74.38 156 GLY A CA 1
ATOM 1259 C C . GLY A 1 156 ? -12.028 -4.462 28.462 1.00 74.38 156 GLY A C 1
ATOM 1260 O O . GLY A 1 156 ? -12.770 -5.253 29.081 1.00 74.38 156 GLY A O 1
#